Protein AF-A0A7S0LGB2-F1 (afdb_monomer_lite)

pLDDT: mean 88.08, std 11.38, range [47.03, 98.19]

Radius of gyration: 21.97 Å; chains: 1; bounding box: 46×62×62 Å

Foldseek 3Di:
DVVVVVVVVPVVPDPDDDPPDDDDDDDDADDQDADLAAAPVNVVSLLVNLVVVQCVVVVVVVVQVVVCVVVVHDDPDDDDDDQVVLNCCQDPPCLHLVNLLVVQLPDPPGDLVNSLVSNCVSCPPPPQKAFDPPVSPGFIWGQGPVGIHTHDSPCSSVVSNPDDDPVVVVVVVPDPPD

Organism: NCBI:txid221442

InterPro domains:
  IPR001609 Myosin head, motor domain-like [PF00063] (1-177)
  IPR001609 Myosin head, motor domain-like [PR00193] (23-51)
  IPR001609 Myosin head, motor domain-like [PR00193] (76-104)
  IPR001609 Myosin head, motor domain-like [PS51456] (1-178)
  IPR001609 Myosin head, motor domain-like [SM00242] (5-178)
  IPR027417 P-loop containing nucleoside triphosphate hydrolase [SSF52540] (1-177)

Sequence (178 aa):
LISRVNEMMGLHASASSADAKRKIGLLDIFGFEAFTRNSLEQLLINFANEKLQQFFNVYIFRLEEQECRAEGVECPSLAFADNNAVVALIEAKPKGLLSLINEEVLVPNSSDANLLQKMLQAHKGNSGCKAMPRSYGEGFTVAHFAGDVSYDIEGFVDKSRDALPSELSVLMAASSMP

Structure (mmCIF, N/CA/C/O backbone):
data_AF-A0A7S0LGB2-F1
#
_entry.id   AF-A0A7S0LGB2-F1
#
loop_
_atom_site.group_PDB
_atom_site.id
_atom_site.type_symbol
_atom_site.label_atom_id
_atom_site.label_alt_id
_atom_site.label_comp_id
_atom_site.label_asym_id
_atom_site.label_entity_id
_atom_site.label_seq_id
_atom_site.pdbx_PDB_ins_code
_atom_site.Cartn_x
_atom_site.Cartn_y
_atom_site.Cartn_z
_atom_site.occupancy
_atom_site.B_iso_or_equiv
_atom_site.auth_seq_id
_atom_site.auth_comp_id
_atom_site.auth_asym_id
_atom_site.auth_atom_id
_atom_site.pdbx_PDB_model_num
ATOM 1 N N . LEU A 1 1 ? -7.888 16.778 -19.357 1.00 83.50 1 LEU A N 1
ATOM 2 C CA . LEU A 1 1 ? -9.365 16.842 -19.218 1.00 83.50 1 LEU A CA 1
ATOM 3 C C . LEU A 1 1 ? -9.790 17.431 -17.874 1.00 83.50 1 LEU A C 1
ATOM 5 O O . LEU A 1 1 ? -10.475 18.441 -17.888 1.00 83.50 1 LEU A O 1
ATOM 9 N N . ILE A 1 2 ? -9.347 16.864 -16.743 1.00 86.38 2 ILE A N 1
ATOM 10 C CA . ILE A 1 2 ? -9.730 17.336 -15.396 1.00 86.38 2 ILE A CA 1
ATOM 11 C C . ILE A 1 2 ? -9.453 18.836 -15.188 1.00 86.38 2 ILE A C 1
ATOM 13 O O . ILE A 1 2 ? -10.351 19.536 -14.734 1.00 86.38 2 ILE A O 1
ATOM 17 N N . SER A 1 3 ? -8.279 19.370 -15.575 1.00 84.94 3 SER A N 1
ATOM 18 C CA . SER A 1 3 ? -8.027 20.818 -15.401 1.00 84.94 3 SER A CA 1
ATOM 19 C C . SER A 1 3 ? -9.003 21.683 -16.207 1.00 84.94 3 SER A C 1
ATOM 21 O O . SER A 1 3 ? -9.571 22.611 -15.647 1.00 84.94 3 SER A O 1
ATOM 23 N N . ARG A 1 4 ? -9.309 21.314 -17.462 1.00 85.75 4 ARG A N 1
ATOM 24 C CA . ARG A 1 4 ? -10.309 22.021 -18.284 1.00 85.75 4 ARG A CA 1
ATOM 25 C C . ARG A 1 4 ? -11.701 22.008 -17.642 1.00 85.75 4 ARG A C 1
ATOM 27 O O . ARG A 1 4 ? -12.391 23.020 -17.664 1.00 85.75 4 ARG A O 1
ATOM 34 N N . VAL A 1 5 ? -12.110 20.885 -17.045 1.00 87.19 5 VAL A N 1
ATOM 35 C CA . VAL A 1 5 ? -13.381 20.800 -16.301 1.00 87.19 5 VAL A CA 1
ATOM 36 C C . VAL A 1 5 ? -13.347 21.709 -15.066 1.00 87.19 5 VAL A C 1
ATOM 38 O O . VAL A 1 5 ? -14.297 22.451 -14.833 1.00 87.19 5 VAL A O 1
ATOM 41 N N . ASN A 1 6 ? -12.245 21.722 -14.313 1.00 85.62 6 ASN A N 1
ATOM 42 C CA . ASN A 1 6 ? -12.083 22.591 -13.141 1.00 85.62 6 ASN A CA 1
ATOM 43 C C . ASN A 1 6 ? -12.108 24.084 -13.503 1.00 85.62 6 ASN A C 1
ATOM 45 O O . ASN A 1 6 ? -12.704 24.884 -12.778 1.00 85.62 6 ASN A O 1
ATOM 49 N N . GLU A 1 7 ? -11.490 24.451 -14.625 1.00 86.12 7 GLU A N 1
ATOM 50 C CA . GLU A 1 7 ? -11.518 25.802 -15.188 1.00 86.12 7 GLU A CA 1
ATOM 51 C C . GLU A 1 7 ? -12.948 26.202 -15.581 1.00 86.12 7 GLU A C 1
ATOM 53 O O . GLU A 1 7 ? -13.411 27.273 -15.190 1.00 86.12 7 GLU A O 1
ATOM 58 N N . MET A 1 8 ? -13.689 25.318 -16.263 1.00 84.44 8 MET A N 1
ATOM 59 C CA . MET A 1 8 ? -15.095 25.551 -16.625 1.00 84.44 8 MET A CA 1
ATOM 60 C C . MET A 1 8 ? -16.018 25.681 -15.410 1.00 84.44 8 MET A C 1
ATOM 62 O O . MET A 1 8 ? -16.936 26.497 -15.425 1.00 84.44 8 MET A O 1
ATOM 66 N N . MET A 1 9 ? -15.777 24.912 -14.346 1.00 79.25 9 MET A N 1
ATOM 67 C CA . MET A 1 9 ? -16.563 24.991 -13.110 1.00 79.25 9 MET A CA 1
ATOM 68 C C . MET A 1 9 ? -16.273 26.252 -12.279 1.00 79.25 9 MET A C 1
ATOM 70 O O . MET A 1 9 ? -16.907 26.457 -11.246 1.00 79.25 9 MET A O 1
ATOM 74 N N . GLY A 1 10 ? -15.342 27.115 -12.704 1.00 71.25 10 GLY A N 1
ATOM 75 C CA . GLY A 1 10 ? -15.133 28.423 -12.084 1.00 71.25 10 GLY A CA 1
ATOM 76 C C . GLY A 1 10 ? -14.594 28.359 -10.653 1.00 71.25 10 GLY A C 1
ATOM 77 O O . GLY A 1 10 ? -14.757 29.317 -9.900 1.00 71.25 10 GLY A O 1
ATOM 78 N N . LEU A 1 11 ? -13.910 27.271 -10.269 1.00 62.91 11 LEU A N 1
ATOM 79 C CA . LEU A 1 11 ? -13.297 27.109 -8.938 1.00 62.91 11 LEU A CA 1
ATOM 80 C C . LEU A 1 11 ? -12.243 28.193 -8.614 1.00 62.91 11 LEU A C 1
ATOM 82 O O . LEU A 1 11 ? -11.855 28.341 -7.456 1.00 62.91 11 LEU A O 1
ATOM 86 N N . HIS A 1 12 ? -11.829 28.977 -9.616 1.00 55.84 12 HIS A N 1
ATOM 87 C CA . HIS A 1 12 ? -10.927 30.125 -9.493 1.00 55.84 12 HIS A CA 1
ATOM 88 C C . HIS A 1 12 ? -11.624 31.502 -9.469 1.00 55.84 12 HIS A C 1
ATOM 90 O O . HIS A 1 12 ? -10.942 32.516 -9.324 1.00 55.84 12 HIS A O 1
ATOM 96 N N . ALA A 1 13 ? -12.954 31.584 -9.583 1.00 53.97 13 ALA A N 1
ATOM 97 C CA . ALA A 1 13 ? -13.670 32.860 -9.596 1.00 53.97 13 ALA A CA 1
ATOM 98 C C . ALA A 1 13 ? -14.186 33.259 -8.195 1.00 53.97 13 ALA A C 1
ATOM 100 O O . ALA A 1 13 ? -14.919 32.527 -7.530 1.00 53.97 13 ALA A O 1
ATOM 101 N N . SER A 1 14 ? -13.805 34.474 -7.785 1.00 48.69 14 SER A N 1
ATOM 102 C CA . SER A 1 14 ? -14.230 35.238 -6.599 1.00 48.69 14 SER A CA 1
ATOM 103 C C . SER A 1 14 ? -13.780 34.706 -5.226 1.00 48.69 14 SER A C 1
ATOM 105 O O . SER A 1 14 ? -14.585 34.230 -4.423 1.00 48.69 14 SER A O 1
ATOM 107 N N . ALA A 1 15 ? -12.492 34.881 -4.917 1.00 49.66 15 ALA A N 1
ATOM 108 C CA . ALA A 1 15 ? -12.048 35.157 -3.552 1.00 49.66 15 ALA A CA 1
ATOM 109 C C . ALA A 1 15 ? -12.174 36.669 -3.299 1.00 49.66 15 ALA A C 1
ATOM 111 O O . ALA A 1 15 ? -11.203 37.418 -3.339 1.00 49.66 15 ALA A O 1
ATOM 112 N N . SER A 1 16 ? -13.403 37.130 -3.091 1.00 51.84 16 SER A N 1
ATOM 113 C CA . SER A 1 16 ? -13.661 38.431 -2.488 1.00 51.84 16 SER A CA 1
ATOM 114 C C . SER A 1 16 ? -14.799 38.270 -1.493 1.00 51.84 16 SER A C 1
ATOM 116 O O . SER A 1 16 ? -15.894 37.877 -1.888 1.00 51.84 16 SER A O 1
ATOM 118 N N . SER A 1 17 ? -14.509 38.649 -0.249 1.00 47.03 17 SER A N 1
ATOM 119 C CA . SER A 1 17 ? -15.356 38.647 0.949 1.00 47.03 17 SER A CA 1
ATOM 120 C C . SER A 1 17 ? -15.177 37.451 1.893 1.00 47.03 17 SER A C 1
ATOM 122 O O . SER A 1 17 ? -14.901 36.320 1.498 1.00 47.03 17 SER A O 1
ATOM 124 N N . ALA A 1 18 ? -15.260 37.782 3.180 1.00 51.56 18 ALA A N 1
ATOM 125 C CA . ALA A 1 18 ? -14.955 36.994 4.366 1.00 51.56 18 ALA A CA 1
ATOM 126 C C . ALA A 1 18 ? -15.970 35.869 4.648 1.00 51.56 18 ALA A C 1
ATOM 128 O O . ALA A 1 18 ? -16.384 35.670 5.786 1.00 51.56 18 ALA A O 1
ATOM 129 N N . ASP A 1 19 ? -16.366 35.138 3.611 1.00 51.09 19 ASP A N 1
ATOM 130 C CA . ASP A 1 19 ? -17.303 34.028 3.684 1.00 51.09 19 ASP A CA 1
ATOM 131 C C . ASP A 1 19 ? -16.558 32.771 3.225 1.00 51.09 19 ASP A C 1
ATOM 133 O O . ASP A 1 19 ? -16.449 32.466 2.034 1.00 51.09 19 ASP A O 1
ATOM 137 N N . ALA A 1 20 ? -15.924 32.079 4.175 1.00 59.31 20 ALA A N 1
ATOM 138 C CA . ALA A 1 20 ? -15.299 30.787 3.929 1.00 59.31 20 ALA A CA 1
ATOM 139 C C . ALA A 1 20 ? -16.403 29.807 3.501 1.00 59.31 20 ALA A C 1
ATOM 141 O O . ALA A 1 20 ? -17.061 29.187 4.335 1.00 59.31 20 ALA A O 1
ATOM 142 N N . LYS A 1 21 ? -16.652 29.738 2.186 1.00 66.12 21 LYS A N 1
ATOM 143 C CA . LYS A 1 21 ? -17.739 28.969 1.577 1.00 66.12 21 LYS A CA 1
ATOM 144 C C . LYS A 1 21 ? -17.717 27.552 2.136 1.00 66.12 21 LYS A C 1
ATOM 146 O O . LYS A 1 21 ? -16.750 26.817 1.932 1.00 66.12 21 LYS A O 1
ATOM 151 N N . ARG A 1 22 ? -18.791 27.182 2.835 1.00 80.25 22 ARG A N 1
ATOM 152 C CA . ARG A 1 22 ? -19.069 25.796 3.220 1.00 80.25 22 ARG A CA 1
ATOM 153 C C . ARG A 1 22 ? -19.006 24.946 1.949 1.00 80.25 22 ARG A C 1
ATOM 155 O O . ARG A 1 22 ? -19.622 25.301 0.945 1.00 80.25 22 ARG A O 1
ATOM 162 N N . LYS A 1 23 ? -18.231 23.863 1.975 1.00 82.50 23 LYS A N 1
ATOM 163 C CA . LYS A 1 23 ? -18.075 22.934 0.849 1.00 82.50 23 LYS A CA 1
ATOM 164 C C . LYS A 1 23 ? -18.646 21.581 1.236 1.00 82.50 23 LYS A C 1
ATOM 166 O O . LYS A 1 23 ? -18.483 21.151 2.374 1.00 82.50 23 LYS A O 1
ATOM 171 N N . ILE A 1 24 ? -19.274 20.920 0.272 1.00 86.25 24 ILE A N 1
ATOM 172 C CA . ILE A 1 24 ? -19.673 19.518 0.375 1.00 86.25 24 ILE A CA 1
ATOM 173 C C . ILE A 1 24 ? -18.674 18.728 -0.464 1.00 86.25 24 ILE A C 1
ATOM 175 O O . ILE A 1 24 ? -18.514 19.001 -1.654 1.00 86.25 24 ILE A O 1
ATOM 179 N N . GLY A 1 25 ? -17.959 17.809 0.178 1.00 88.56 25 GLY A N 1
ATOM 180 C CA . GLY A 1 25 ? -17.066 16.874 -0.495 1.00 88.56 25 GLY A CA 1
ATOM 181 C C . GLY A 1 25 ? -17.806 15.580 -0.802 1.00 88.56 25 GLY A C 1
ATOM 182 O O . GLY A 1 25 ? -18.508 15.059 0.060 1.00 88.56 25 GLY A O 1
ATOM 183 N N . LEU A 1 26 ? -17.633 15.070 -2.017 1.00 92.12 26 LEU A N 1
ATOM 184 C CA . LEU A 1 26 ? -18.038 13.723 -2.398 1.00 92.12 26 LEU A CA 1
ATOM 185 C C . LEU A 1 26 ? -16.767 12.943 -2.721 1.00 92.12 26 LEU A C 1
ATOM 187 O O . LEU A 1 26 ? -15.895 13.455 -3.425 1.00 92.12 26 LEU A O 1
ATOM 191 N N . LEU A 1 27 ? -16.659 11.735 -2.178 1.00 92.06 27 LEU A N 1
ATOM 192 C CA . LEU A 1 27 ? -15.544 10.830 -2.414 1.00 92.06 27 LEU A CA 1
ATOM 193 C C . LEU A 1 27 ? -16.094 9.574 -3.085 1.00 92.06 27 LEU A C 1
ATOM 195 O O . LEU A 1 27 ? -16.899 8.867 -2.486 1.00 92.06 27 LEU A O 1
ATOM 199 N N . ASP A 1 28 ? -15.659 9.333 -4.316 1.00 94.69 28 ASP A N 1
ATOM 200 C CA . ASP A 1 28 ? -15.942 8.121 -5.081 1.00 94.69 28 ASP A CA 1
ATOM 201 C C . ASP A 1 28 ? -14.603 7.437 -5.369 1.00 94.69 28 ASP A C 1
ATOM 203 O O . ASP A 1 28 ? -13.750 7.993 -6.067 1.00 94.69 28 ASP A O 1
ATOM 207 N N . ILE A 1 29 ? -14.372 6.293 -4.729 1.00 93.56 29 ILE A N 1
ATOM 208 C CA . ILE A 1 29 ? -13.133 5.517 -4.830 1.00 93.56 29 ILE A CA 1
ATOM 209 C C . ILE A 1 29 ? -13.467 4.039 -5.005 1.00 93.56 29 ILE A C 1
ATOM 211 O O . ILE A 1 29 ? -14.551 3.587 -4.635 1.00 93.56 29 ILE A O 1
ATOM 215 N N . PHE A 1 30 ? -12.506 3.270 -5.514 1.00 92.81 30 PHE A N 1
ATOM 216 C CA . PHE A 1 30 ? -12.615 1.816 -5.552 1.00 92.81 30 PHE A CA 1
ATOM 217 C C . PHE A 1 30 ? -12.764 1.237 -4.140 1.00 92.81 30 PHE A C 1
ATOM 219 O O . PHE A 1 30 ? -12.050 1.636 -3.215 1.00 92.81 30 PHE A O 1
ATOM 226 N N . GLY A 1 31 ? -13.678 0.277 -3.994 1.00 92.50 31 GLY A N 1
ATOM 227 C CA . GLY A 1 31 ? -13.796 -0.525 -2.779 1.00 92.50 31 GLY A CA 1
ATOM 228 C C . GLY A 1 31 ? -12.639 -1.513 -2.625 1.00 92.50 31 GLY A C 1
ATOM 229 O O . GLY A 1 31 ? -11.762 -1.605 -3.479 1.00 92.50 31 GLY A O 1
ATOM 230 N N . PHE A 1 32 ? -12.650 -2.260 -1.523 1.00 94.56 32 PHE A N 1
ATOM 231 C CA . PHE A 1 32 ? -11.659 -3.300 -1.252 1.00 94.56 32 PHE A CA 1
ATOM 232 C C . PHE A 1 32 ? -11.686 -4.404 -2.328 1.00 94.56 32 PHE A C 1
ATOM 234 O O . PHE A 1 32 ? -12.757 -4.916 -2.663 1.00 94.56 32 PHE A O 1
ATOM 241 N N . GLU A 1 33 ? -10.518 -4.795 -2.843 1.00 96.12 33 GLU A N 1
ATOM 242 C CA . GLU A 1 33 ? -10.362 -5.775 -3.925 1.00 96.12 33 GLU A CA 1
ATOM 243 C C . GLU A 1 33 ? -9.604 -7.026 -3.457 1.00 96.12 33 GLU A C 1
ATOM 245 O O . GLU A 1 33 ? -8.535 -6.947 -2.852 1.00 96.12 33 GLU A O 1
ATOM 250 N N . ALA A 1 34 ? -10.143 -8.204 -3.777 1.00 95.88 34 ALA A N 1
ATOM 251 C CA . ALA A 1 34 ? -9.499 -9.492 -3.525 1.00 95.88 34 ALA A CA 1
ATOM 252 C C . ALA A 1 34 ? -9.813 -10.468 -4.668 1.00 95.88 34 ALA A C 1
ATOM 254 O O . ALA A 1 34 ? -10.828 -11.166 -4.667 1.00 95.88 34 ALA A O 1
ATOM 255 N N . PHE A 1 35 ? -8.939 -10.498 -5.670 1.00 94.88 35 PHE A N 1
ATOM 256 C CA . PHE A 1 35 ? -9.037 -11.378 -6.832 1.00 94.88 35 PHE A CA 1
ATOM 257 C C . PHE A 1 35 ? -8.198 -12.647 -6.664 1.00 94.88 35 PHE A C 1
ATOM 259 O O . PHE A 1 35 ? -7.420 -12.792 -5.721 1.00 94.88 35 PHE A O 1
ATOM 266 N N . THR A 1 36 ? -8.312 -13.561 -7.633 1.00 92.56 36 THR A N 1
ATOM 267 C CA . THR A 1 36 ? -7.461 -14.761 -7.721 1.00 92.56 36 THR A CA 1
ATOM 268 C C . THR A 1 36 ? -5.976 -14.413 -7.843 1.00 92.56 36 THR A C 1
ATOM 270 O O . THR A 1 36 ? -5.135 -15.154 -7.344 1.00 92.56 36 THR A O 1
ATOM 273 N N . ARG A 1 37 ? -5.655 -13.290 -8.495 1.00 93.44 37 ARG A N 1
ATOM 274 C CA . ARG A 1 37 ? -4.297 -12.767 -8.649 1.00 93.44 37 ARG A CA 1
ATOM 275 C C . ARG A 1 37 ? -4.327 -11.259 -8.413 1.00 93.44 37 ARG A C 1
ATOM 277 O O . ARG A 1 37 ? -4.955 -10.545 -9.188 1.00 93.44 37 ARG A O 1
ATOM 284 N N . ASN A 1 38 ? -3.676 -10.798 -7.348 1.00 96.81 38 ASN A N 1
ATOM 285 C CA . ASN A 1 38 ? -3.605 -9.383 -6.974 1.00 96.81 38 ASN A CA 1
ATOM 286 C C . ASN A 1 38 ? -2.184 -8.878 -7.208 1.00 96.81 38 ASN A C 1
ATOM 288 O O . ASN A 1 38 ? -1.236 -9.571 -6.845 1.00 96.81 38 ASN A O 1
ATOM 292 N N . SER A 1 39 ? -2.029 -7.692 -7.792 1.00 96.94 39 SER A N 1
ATOM 293 C CA . SER A 1 39 ? -0.714 -7.088 -8.039 1.00 96.94 39 SER A CA 1
ATOM 294 C C . SER A 1 39 ? -0.567 -5.760 -7.281 1.00 96.94 39 SER A C 1
ATOM 296 O O . SER A 1 39 ? -1.307 -5.493 -6.329 1.00 96.94 39 SER A O 1
ATOM 298 N N . LEU A 1 40 ? 0.409 -4.935 -7.666 1.00 97.12 40 LEU A N 1
ATOM 299 C CA . LEU A 1 40 ? 0.711 -3.652 -7.030 1.00 97.12 40 LEU A CA 1
ATOM 300 C C . LEU A 1 40 ? -0.509 -2.723 -7.007 1.00 97.12 40 LEU A C 1
ATOM 302 O O . LEU A 1 40 ? -0.749 -2.043 -6.015 1.00 97.12 40 LEU A O 1
ATOM 306 N N . GLU A 1 41 ? -1.305 -2.717 -8.072 1.00 96.50 41 GLU A N 1
ATOM 307 C CA . GLU A 1 41 ? -2.499 -1.886 -8.198 1.00 96.50 41 GLU A CA 1
ATOM 308 C C . GLU A 1 41 ? -3.515 -2.214 -7.098 1.00 96.50 41 GLU A C 1
ATOM 310 O O . GLU A 1 41 ? -3.971 -1.311 -6.396 1.00 96.50 41 GLU A O 1
ATOM 315 N N . GLN A 1 42 ? -3.793 -3.503 -6.874 1.00 98.19 42 GLN A N 1
ATOM 316 C CA . GLN A 1 42 ? -4.664 -3.953 -5.784 1.00 98.19 42 GLN A CA 1
ATOM 317 C C . GLN A 1 42 ? -4.085 -3.596 -4.415 1.00 98.19 42 GLN A C 1
ATOM 319 O O . GLN A 1 42 ? -4.834 -3.188 -3.532 1.00 98.19 42 GLN A O 1
ATOM 324 N N . LEU A 1 43 ? -2.763 -3.701 -4.221 1.00 98.12 43 LEU A N 1
ATOM 325 C CA . LEU A 1 43 ? -2.133 -3.297 -2.959 1.00 98.12 43 LEU A CA 1
ATOM 326 C C . LEU A 1 43 ? -2.382 -1.809 -2.672 1.00 98.12 43 LEU A C 1
ATOM 328 O O . LEU A 1 43 ? -2.700 -1.450 -1.540 1.00 98.12 43 LEU A O 1
ATOM 332 N N . LEU A 1 44 ? -2.268 -0.948 -3.686 1.00 97.81 44 LEU A N 1
ATOM 333 C CA . LEU A 1 44 ? -2.501 0.492 -3.555 1.00 97.81 44 LEU A CA 1
ATOM 334 C C . LEU A 1 44 ? -3.985 0.824 -3.333 1.00 97.81 44 LEU A C 1
ATOM 336 O O . LEU A 1 44 ? -4.296 1.672 -2.495 1.00 97.81 44 LEU A O 1
ATOM 340 N N . ILE A 1 45 ? -4.898 0.134 -4.023 1.00 98.00 45 ILE A N 1
ATOM 341 C CA . ILE A 1 45 ? -6.350 0.267 -3.819 1.00 98.00 45 ILE A CA 1
ATOM 342 C C . ILE A 1 45 ? -6.729 -0.150 -2.394 1.00 98.00 45 ILE A C 1
ATOM 344 O O . ILE A 1 45 ? -7.407 0.593 -1.678 1.00 98.00 45 ILE A O 1
ATOM 348 N N . ASN A 1 46 ? -6.248 -1.305 -1.938 1.00 98.12 46 ASN A N 1
ATOM 349 C CA . ASN A 1 46 ? -6.527 -1.803 -0.595 1.00 98.12 46 ASN A CA 1
ATOM 350 C C . ASN A 1 46 ? -5.880 -0.924 0.473 1.00 98.12 46 ASN A C 1
ATOM 352 O O . ASN A 1 46 ? -6.503 -0.660 1.496 1.00 98.12 46 ASN A O 1
ATOM 356 N N . PHE A 1 47 ? -4.686 -0.381 0.227 1.00 98.06 47 PHE A N 1
ATOM 357 C CA . PHE A 1 47 ? -4.076 0.605 1.116 1.00 98.06 47 PHE A CA 1
ATOM 358 C C . PHE A 1 47 ? -4.919 1.883 1.240 1.00 98.06 47 PHE A C 1
ATOM 360 O O . PHE A 1 47 ? -5.115 2.377 2.349 1.00 98.06 47 PHE A O 1
ATOM 367 N N . ALA A 1 48 ? -5.475 2.401 0.141 1.00 97.31 48 ALA A N 1
ATOM 368 C CA . ALA A 1 48 ? -6.391 3.541 0.202 1.00 97.31 48 ALA A CA 1
ATOM 369 C C . ALA A 1 48 ? -7.638 3.224 1.050 1.00 97.31 48 ALA A C 1
ATOM 371 O O . ALA A 1 48 ? -8.044 4.046 1.876 1.00 97.31 48 ALA A O 1
ATOM 372 N N . ASN A 1 49 ? -8.190 2.014 0.914 1.00 96.88 49 ASN A N 1
ATOM 373 C CA . ASN A 1 49 ? -9.298 1.538 1.743 1.00 96.88 49 ASN A CA 1
ATOM 374 C C . ASN A 1 49 ? -8.903 1.403 3.225 1.00 96.88 49 ASN A C 1
ATOM 376 O O . ASN A 1 49 ? -9.667 1.819 4.091 1.00 96.88 49 ASN A O 1
ATOM 380 N N . GLU A 1 50 ? -7.698 0.922 3.540 1.00 96.50 50 GLU A N 1
ATOM 381 C CA . GLU A 1 50 ? -7.173 0.891 4.914 1.00 96.50 50 GLU A CA 1
ATOM 382 C C . GLU A 1 50 ? -7.062 2.297 5.520 1.00 96.50 50 GLU A C 1
ATOM 384 O O . GLU A 1 50 ? -7.447 2.519 6.670 1.00 96.50 50 GLU A O 1
ATOM 389 N N . LYS A 1 51 ? -6.583 3.285 4.752 1.00 95.44 51 LYS A N 1
ATOM 390 C CA . LYS A 1 51 ? -6.529 4.685 5.208 1.00 95.44 51 LYS A CA 1
ATOM 391 C C . LYS A 1 51 ? -7.925 5.261 5.429 1.00 95.44 51 LYS A C 1
ATOM 393 O O . LYS A 1 51 ? -8.126 5.984 6.406 1.00 95.44 51 LYS A O 1
ATOM 398 N N . LEU A 1 52 ? -8.887 4.927 4.568 1.00 93.88 52 LEU A N 1
ATOM 399 C CA . LEU A 1 52 ? -10.278 5.340 4.743 1.00 93.88 52 LEU A CA 1
ATOM 400 C C . LEU A 1 52 ? -10.900 4.692 5.988 1.00 93.88 52 LEU A C 1
ATOM 402 O O . LEU A 1 52 ? -11.544 5.388 6.770 1.00 93.88 52 LEU A O 1
ATOM 406 N N . GLN A 1 53 ? -10.646 3.404 6.222 1.00 93.00 53 GLN A N 1
ATOM 407 C CA . GLN A 1 53 ? -11.099 2.698 7.419 1.00 93.00 53 GLN A CA 1
ATOM 408 C C . GLN A 1 53 ? -10.461 3.276 8.691 1.00 93.00 53 GLN A C 1
ATOM 410 O O . GLN A 1 53 ? -11.159 3.505 9.677 1.00 93.00 53 GLN A O 1
ATOM 415 N N . GLN A 1 54 ? -9.161 3.590 8.662 1.00 92.69 54 GLN A N 1
ATOM 416 C CA . GLN A 1 54 ? -8.458 4.243 9.772 1.00 92.69 54 GLN A CA 1
ATOM 417 C C . GLN A 1 54 ? -9.080 5.610 10.084 1.00 92.69 54 GLN A C 1
ATOM 419 O O . GLN A 1 54 ? -9.311 5.944 11.248 1.00 92.69 54 GLN A O 1
ATOM 424 N N . PHE A 1 55 ? -9.375 6.397 9.045 1.00 90.38 55 PHE A N 1
ATOM 425 C CA . PHE A 1 55 ? -10.056 7.679 9.188 1.00 90.38 55 PHE A CA 1
ATOM 426 C C . PHE A 1 55 ? -11.457 7.511 9.780 1.00 90.38 55 PHE A C 1
ATOM 428 O O . PHE A 1 55 ? -11.793 8.228 10.720 1.00 90.38 55 PHE A O 1
ATOM 435 N N . PHE A 1 56 ? -12.249 6.561 9.274 1.00 88.62 56 PHE A N 1
ATOM 436 C CA . PHE A 1 56 ? -13.598 6.289 9.768 1.00 88.62 56 PHE A CA 1
ATOM 437 C C . PHE A 1 56 ? -13.581 5.901 11.243 1.00 88.62 56 PHE A C 1
ATOM 439 O O . PHE A 1 56 ? -14.309 6.505 12.026 1.00 88.62 56 PHE A O 1
ATOM 446 N N . ASN A 1 57 ? -12.693 4.976 11.626 1.00 85.50 57 ASN A N 1
ATOM 447 C CA . ASN A 1 57 ? -12.494 4.580 13.013 1.00 85.50 57 ASN A CA 1
ATOM 448 C C . ASN A 1 57 ? -12.257 5.836 13.869 1.00 85.50 57 ASN A C 1
ATOM 450 O O . ASN A 1 57 ? -13.096 6.191 14.687 1.00 85.50 57 ASN A O 1
ATOM 454 N N . VAL A 1 58 ? -11.188 6.599 13.619 1.00 83.44 58 VAL A N 1
ATOM 455 C CA . VAL A 1 58 ? -10.857 7.791 14.426 1.00 83.44 58 VAL A CA 1
ATOM 456 C C . VAL A 1 58 ? -11.975 8.840 14.438 1.00 83.44 58 VAL A C 1
ATOM 458 O O . VAL A 1 58 ? -12.219 9.469 15.470 1.00 83.44 58 VAL A O 1
ATOM 461 N N . TYR A 1 59 ? -12.627 9.072 13.300 1.00 85.50 59 TYR A N 1
ATOM 462 C CA . TYR A 1 59 ? -13.648 10.103 13.164 1.00 85.50 59 TYR A CA 1
ATOM 463 C C . TYR A 1 59 ? -14.915 9.766 13.950 1.00 85.50 59 TYR A C 1
ATOM 465 O O . TYR A 1 59 ? -15.397 10.620 14.694 1.00 85.50 59 TYR A O 1
ATOM 473 N N . ILE A 1 60 ? -15.406 8.528 13.844 1.00 82.25 60 ILE A N 1
ATOM 474 C CA . ILE A 1 60 ? -16.567 8.071 14.612 1.00 82.25 60 ILE A CA 1
ATOM 475 C C . ILE A 1 60 ? -16.278 8.137 16.112 1.00 82.25 60 ILE A C 1
ATOM 477 O O . ILE A 1 60 ? -17.093 8.706 16.831 1.00 82.25 60 ILE A O 1
ATOM 481 N N . PHE A 1 61 ? -15.095 7.712 16.584 1.00 78.94 61 PHE A N 1
ATOM 482 C CA . PHE A 1 61 ? -14.756 7.843 18.014 1.00 78.94 61 PHE A CA 1
ATOM 483 C C . PHE A 1 61 ? -14.799 9.281 18.502 1.00 78.94 61 PHE A C 1
ATOM 485 O O . PHE A 1 61 ? -15.327 9.553 19.576 1.00 78.94 61 PHE A O 1
ATOM 492 N N . ARG A 1 62 ? -14.263 10.217 17.713 1.00 80.56 62 ARG A N 1
ATOM 493 C CA . ARG A 1 62 ? -14.297 11.636 18.081 1.00 80.56 62 ARG A CA 1
ATOM 494 C C . ARG A 1 62 ? -15.714 12.188 18.125 1.00 80.56 62 ARG A C 1
ATOM 496 O O . ARG A 1 62 ? -15.986 13.010 18.993 1.00 80.56 62 ARG A O 1
ATOM 503 N N . LEU A 1 63 ? -16.574 11.793 17.188 1.00 82.81 63 LEU A N 1
ATOM 504 C CA . LEU A 1 63 ? -17.972 12.221 17.179 1.00 82.81 63 LEU A CA 1
ATOM 505 C C . LEU A 1 63 ? -18.722 11.664 18.387 1.00 82.81 63 LEU A C 1
ATOM 507 O O . LEU A 1 63 ? -19.372 12.419 19.099 1.00 82.81 63 LEU A O 1
ATOM 511 N N . GLU A 1 64 ? -18.577 10.372 18.659 1.00 80.88 64 GLU A N 1
ATOM 512 C CA . GLU A 1 64 ? -19.276 9.710 19.758 1.00 80.88 64 GLU A CA 1
ATOM 513 C C . GLU A 1 64 ? -18.835 10.268 21.119 1.00 80.88 64 GLU A C 1
ATOM 515 O O . GLU A 1 64 ? -19.669 10.586 21.963 1.00 80.88 64 GLU A O 1
ATOM 520 N N . GLU A 1 65 ? -17.536 10.529 21.303 1.00 81.38 65 GLU A N 1
ATOM 521 C CA . GLU A 1 65 ? -17.023 11.193 22.507 1.00 81.38 65 GLU A CA 1
ATOM 522 C C . GLU A 1 65 ? -17.582 12.620 22.674 1.00 81.38 65 GLU A C 1
ATOM 524 O O . GLU A 1 65 ? -17.860 13.054 23.796 1.00 81.38 65 GLU A O 1
ATOM 529 N N . GLN A 1 66 ? -17.745 13.365 21.575 1.00 85.25 66 GLN A N 1
ATOM 530 C CA . GLN A 1 66 ? -18.312 14.717 21.602 1.00 85.25 66 GLN A CA 1
ATOM 531 C C . GLN A 1 66 ? -19.791 14.710 21.992 1.00 85.25 66 GLN A C 1
ATOM 533 O O . GLN A 1 66 ? -20.174 15.507 22.848 1.00 85.25 66 GLN A O 1
ATOM 538 N N . GLU A 1 67 ? -20.588 13.803 21.428 1.00 85.62 67 GLU A N 1
ATOM 539 C CA . GLU A 1 67 ? -22.013 13.665 21.750 1.00 85.62 67 GLU A CA 1
ATOM 540 C C . GLU A 1 67 ? -22.213 13.195 23.197 1.00 85.62 67 GLU A C 1
ATOM 542 O O . GLU A 1 67 ? -22.925 13.844 23.961 1.00 85.62 67 GLU A O 1
ATOM 547 N N . CYS A 1 68 ? -21.482 12.163 23.636 1.00 85.38 68 CYS A N 1
ATOM 548 C CA . CYS A 1 68 ? -21.512 11.695 25.026 1.00 85.38 68 CYS A CA 1
ATOM 549 C C . CYS A 1 68 ? -21.183 12.829 26.019 1.00 85.38 68 CYS A C 1
ATOM 551 O O . CYS A 1 68 ? -21.854 12.998 27.041 1.00 85.38 68 CYS A O 1
ATOM 553 N N . ARG A 1 69 ? -20.180 13.663 25.705 1.00 85.62 69 ARG A N 1
ATOM 554 C CA . ARG A 1 69 ? -19.818 14.836 26.517 1.00 85.62 69 ARG A CA 1
ATOM 555 C C . ARG A 1 69 ? -20.898 15.918 26.501 1.00 85.62 69 ARG A C 1
ATOM 557 O O . ARG A 1 69 ? -21.102 16.561 27.528 1.00 85.62 69 ARG A O 1
ATOM 564 N N . ALA A 1 70 ? -21.550 16.143 25.363 1.00 89.56 70 ALA A N 1
ATOM 565 C CA . ALA A 1 70 ? -22.631 17.116 25.235 1.00 89.56 70 ALA A CA 1
ATOM 566 C C . ALA A 1 70 ? -23.872 16.699 26.040 1.00 89.56 70 ALA A C 1
ATOM 568 O O . ALA A 1 70 ? -24.515 17.549 26.655 1.00 89.56 70 ALA A O 1
ATOM 569 N N . GLU A 1 71 ? -24.167 15.401 26.088 1.00 90.19 71 GLU A N 1
ATOM 570 C CA . GLU A 1 71 ? -25.301 14.839 26.829 1.00 90.19 71 GLU A CA 1
ATOM 571 C C . GLU A 1 71 ? -24.992 14.559 28.311 1.00 90.19 71 GLU A C 1
ATOM 573 O O . GLU A 1 71 ? -25.905 14.318 29.101 1.00 90.19 71 GLU A O 1
ATOM 578 N N . GLY A 1 72 ? -23.721 14.632 28.721 1.00 87.25 72 GLY A N 1
ATOM 579 C CA . GLY A 1 72 ? -23.299 14.396 30.104 1.00 87.25 72 GLY A CA 1
ATOM 580 C C . GLY A 1 72 ? -23.399 12.929 30.533 1.00 87.25 72 GLY A C 1
ATOM 581 O O . GLY A 1 72 ? -23.568 12.650 31.721 1.00 87.25 72 GLY A O 1
ATOM 582 N N . VAL A 1 73 ? -23.311 12.001 29.578 1.00 88.12 73 VAL A N 1
ATOM 583 C CA . VAL A 1 73 ? -23.425 10.553 29.796 1.00 88.12 73 VAL A CA 1
ATOM 584 C C . VAL A 1 73 ? -22.071 9.858 29.650 1.00 88.12 73 VAL A C 1
ATOM 586 O O . VAL A 1 73 ? -21.185 10.318 28.927 1.00 88.12 73 VAL A O 1
ATOM 589 N N . GLU A 1 74 ? -21.893 8.732 30.344 1.00 79.38 74 GLU A N 1
ATOM 590 C CA . GLU A 1 74 ? -20.713 7.888 30.148 1.00 79.38 74 GLU A CA 1
ATOM 591 C C . GLU A 1 74 ? -20.788 7.180 28.794 1.00 79.38 74 GLU A C 1
ATOM 593 O O . GLU A 1 74 ? -21.721 6.426 28.516 1.00 79.38 74 GLU A O 1
ATOM 598 N N . CYS A 1 75 ? -19.773 7.407 27.963 1.00 72.75 75 CYS A N 1
ATOM 599 C CA . CYS A 1 75 ? -19.626 6.711 26.694 1.00 72.75 75 CYS A CA 1
ATOM 600 C C . CYS A 1 75 ? -19.066 5.303 26.947 1.00 72.75 75 CYS A C 1
ATOM 602 O O . CYS A 1 75 ? -17.970 5.184 27.511 1.00 72.75 75 CYS A O 1
ATOM 604 N N . PRO A 1 76 ? -19.754 4.224 26.540 1.00 69.06 76 PRO A N 1
ATOM 605 C CA . PRO A 1 76 ? -19.171 2.895 26.605 1.00 69.06 76 PRO A CA 1
ATOM 606 C C . PRO A 1 76 ? -17.946 2.823 25.684 1.00 69.06 76 PRO A C 1
ATOM 608 O O . PRO A 1 76 ? -17.974 3.300 24.552 1.00 69.06 76 PRO A O 1
ATOM 611 N N . SER A 1 77 ? -16.861 2.206 26.162 1.00 65.19 77 SER A N 1
ATOM 612 C CA . SER A 1 77 ? -15.694 1.915 25.325 1.00 65.19 77 SER A CA 1
ATOM 613 C C . SER A 1 77 ? -16.105 0.927 24.235 1.00 65.19 77 SER A C 1
ATOM 615 O O . SER A 1 77 ? -16.253 -0.271 24.491 1.00 65.19 77 SER A O 1
ATOM 617 N N . LEU A 1 78 ? -16.349 1.429 23.027 1.00 64.38 78 LEU A N 1
ATOM 618 C CA . LEU A 1 78 ? -16.622 0.579 21.881 1.00 64.38 78 LEU A CA 1
ATOM 619 C C . LEU A 1 78 ? -15.309 -0.116 21.496 1.00 64.38 78 LEU A C 1
ATOM 621 O O . LEU A 1 78 ? -14.325 0.537 21.158 1.00 64.38 78 LEU A O 1
ATOM 625 N N . ALA A 1 79 ? -15.273 -1.445 21.563 1.00 64.56 79 ALA A N 1
ATOM 626 C CA . ALA A 1 79 ? -14.139 -2.223 21.081 1.00 64.56 79 ALA A CA 1
ATOM 627 C C . ALA A 1 79 ? -14.288 -2.424 19.567 1.00 64.56 79 ALA A C 1
ATOM 629 O O . ALA A 1 79 ? -15.078 -3.251 19.117 1.00 64.56 79 ALA A O 1
ATOM 630 N N . PHE A 1 80 ? -13.548 -1.654 18.778 1.00 69.81 80 PHE A N 1
ATOM 631 C CA . PHE A 1 80 ? -13.480 -1.795 17.325 1.00 69.81 80 PHE A CA 1
ATOM 632 C C . PHE A 1 80 ? -12.157 -2.436 16.912 1.00 69.81 80 PHE A C 1
ATOM 634 O O . PHE A 1 80 ? -11.159 -2.379 17.633 1.00 69.81 80 PHE A O 1
ATOM 641 N N . ALA A 1 81 ? -12.155 -3.050 15.731 1.00 73.56 81 ALA A N 1
ATOM 642 C CA . ALA A 1 81 ? -10.946 -3.594 15.138 1.00 73.56 81 ALA A CA 1
ATOM 643 C C . ALA A 1 81 ? -10.039 -2.444 14.674 1.00 73.56 81 ALA A C 1
ATOM 645 O O . ALA A 1 81 ? -10.322 -1.765 13.684 1.00 73.56 81 ALA A O 1
ATOM 646 N N . ASP A 1 82 ? -8.957 -2.217 15.416 1.00 83.75 82 ASP A N 1
ATOM 647 C CA . ASP A 1 82 ? -7.910 -1.282 15.026 1.00 83.75 82 ASP A CA 1
ATOM 648 C C . ASP A 1 82 ? -7.129 -1.829 13.819 1.00 83.75 82 ASP A C 1
ATOM 650 O O . ASP A 1 82 ? -6.632 -2.957 13.842 1.00 83.75 82 ASP A O 1
ATOM 654 N N . ASN A 1 83 ? -6.993 -1.014 12.774 1.00 93.56 83 ASN A N 1
ATOM 655 C CA . ASN A 1 83 ? -6.215 -1.325 11.579 1.00 93.56 83 ASN A CA 1
ATOM 656 C C . ASN A 1 83 ? -4.878 -0.554 11.509 1.00 93.56 83 ASN A C 1
ATOM 658 O O . ASN A 1 83 ? -4.157 -0.644 10.515 1.00 93.56 83 ASN A O 1
ATOM 662 N N . ASN A 1 84 ? -4.478 0.153 12.572 1.00 93.25 84 ASN A N 1
ATOM 663 C CA . ASN A 1 84 ? -3.200 0.870 12.646 1.00 93.25 84 ASN A CA 1
ATOM 664 C C . ASN A 1 84 ? -1.998 -0.029 12.332 1.00 93.25 84 ASN A C 1
ATOM 666 O O . ASN A 1 84 ? -1.043 0.419 11.701 1.00 93.25 84 ASN A O 1
ATOM 670 N N . ALA A 1 85 ? -2.038 -1.297 12.753 1.00 94.44 85 ALA A N 1
ATOM 671 C CA . ALA A 1 85 ? -0.948 -2.238 12.522 1.00 94.44 85 ALA A CA 1
ATOM 672 C C . ALA A 1 85 ? -0.734 -2.541 11.028 1.00 94.44 85 ALA A C 1
ATOM 674 O O . ALA A 1 85 ? 0.411 -2.544 10.572 1.00 94.44 85 ALA A O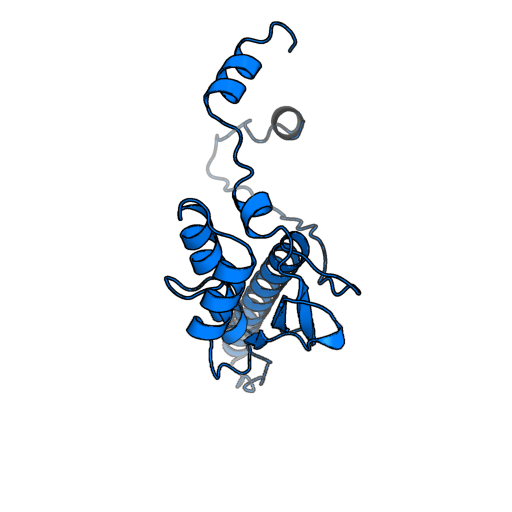 1
ATOM 675 N N . VAL A 1 86 ? -1.809 -2.757 10.259 1.00 96.62 86 VAL A N 1
ATOM 676 C CA . VAL A 1 86 ? -1.716 -3.010 8.810 1.00 96.62 86 VAL A CA 1
ATOM 677 C C . VAL A 1 86 ? -1.402 -1.728 8.038 1.00 96.62 86 VAL A C 1
ATOM 679 O O . VAL A 1 86 ? -0.577 -1.746 7.128 1.00 96.62 86 VAL A O 1
ATOM 682 N N . VAL A 1 87 ? -1.946 -0.583 8.461 1.00 97.06 87 VAL A N 1
ATOM 683 C CA . VAL A 1 87 ? -1.573 0.720 7.892 1.00 97.06 87 VAL A CA 1
ATOM 684 C C . VAL A 1 87 ? -0.075 0.978 8.076 1.00 97.06 87 VAL A C 1
ATOM 686 O O . VAL A 1 87 ? 0.622 1.281 7.108 1.00 97.06 87 VAL A O 1
ATOM 689 N N . ALA A 1 88 ? 0.452 0.784 9.289 1.00 96.44 88 ALA A N 1
ATOM 690 C CA . ALA A 1 88 ? 1.873 0.948 9.579 1.00 96.44 88 ALA A CA 1
ATOM 691 C C . ALA A 1 88 ? 2.742 -0.065 8.820 1.00 96.44 88 ALA A C 1
ATOM 693 O O . ALA A 1 88 ? 3.807 0.298 8.326 1.00 96.44 88 ALA A O 1
ATOM 694 N N . LEU A 1 89 ? 2.296 -1.316 8.678 1.00 97.62 89 LEU A N 1
ATOM 695 C CA . LEU A 1 89 ? 2.975 -2.315 7.849 1.00 97.62 89 LEU A CA 1
ATOM 696 C C . LEU A 1 89 ? 3.175 -1.811 6.410 1.00 97.62 89 LEU A C 1
ATOM 698 O O . LEU A 1 89 ? 4.235 -2.040 5.833 1.00 97.62 89 LEU A O 1
ATOM 702 N N . ILE A 1 90 ? 2.192 -1.113 5.837 1.00 97.94 90 ILE A N 1
ATOM 703 C CA . ILE A 1 90 ? 2.257 -0.635 4.452 1.00 97.94 90 ILE A CA 1
ATOM 704 C C . ILE A 1 90 ? 3.058 0.675 4.339 1.00 97.94 90 ILE A C 1
ATOM 706 O O . ILE A 1 90 ? 3.946 0.770 3.488 1.00 97.94 90 ILE A O 1
ATOM 710 N N . GLU A 1 91 ? 2.789 1.673 5.191 1.00 97.19 91 GLU A N 1
ATOM 711 C CA . GLU A 1 91 ? 3.276 3.053 5.001 1.00 97.19 91 GLU A CA 1
ATOM 712 C C . GLU A 1 91 ? 4.469 3.466 5.878 1.00 97.19 91 GLU A C 1
ATOM 714 O O . GLU A 1 91 ? 5.101 4.490 5.602 1.00 97.19 91 GLU A O 1
ATOM 719 N N . ALA A 1 92 ? 4.793 2.716 6.941 1.00 96.19 92 ALA A N 1
ATOM 720 C CA . ALA A 1 92 ? 5.827 3.145 7.882 1.00 96.19 92 ALA A CA 1
ATOM 721 C C . ALA A 1 92 ? 7.197 3.281 7.206 1.00 96.19 92 ALA A C 1
ATOM 723 O O . ALA A 1 92 ? 7.574 2.527 6.308 1.00 96.19 92 ALA A O 1
ATOM 724 N N . LYS A 1 93 ? 8.000 4.228 7.689 1.00 93.56 93 LYS A N 1
ATOM 725 C CA . LYS A 1 93 ? 9.392 4.398 7.260 1.00 93.56 93 LYS A CA 1
ATOM 726 C C . LYS A 1 93 ? 10.345 3.908 8.355 1.00 93.56 93 LYS A C 1
ATOM 728 O O . LYS A 1 93 ? 10.062 4.130 9.531 1.00 93.56 93 LYS A O 1
ATOM 733 N N . PRO A 1 94 ? 11.474 3.261 8.010 1.00 92.62 94 PRO A N 1
ATOM 734 C CA . PRO A 1 94 ? 11.896 2.869 6.658 1.00 92.62 94 PRO A CA 1
ATOM 735 C C . PRO A 1 94 ? 11.377 1.483 6.229 1.00 92.62 94 PRO A C 1
ATOM 737 O O . PRO A 1 94 ? 11.582 1.074 5.098 1.00 92.62 94 PRO A O 1
ATOM 740 N N . LYS A 1 95 ? 10.736 0.728 7.130 1.00 92.88 95 LYS A N 1
ATOM 741 C CA . LYS A 1 95 ? 10.485 -0.709 6.928 1.00 92.88 95 LYS A CA 1
ATOM 742 C C . LYS A 1 95 ? 9.120 -1.071 6.341 1.00 92.88 95 LYS A C 1
ATOM 744 O O . LYS A 1 95 ? 8.857 -2.255 6.220 1.00 92.88 95 LYS A O 1
ATOM 749 N N . GLY A 1 96 ? 8.243 -0.118 6.049 1.00 97.06 96 GLY A N 1
ATOM 750 C CA . GLY A 1 96 ? 6.931 -0.412 5.469 1.00 97.06 96 GLY A CA 1
ATOM 751 C C . GLY A 1 96 ? 7.041 -0.887 4.023 1.00 97.06 96 GLY A C 1
ATOM 752 O O . GLY A 1 96 ? 8.012 -0.559 3.337 1.00 97.06 96 GLY A O 1
ATOM 753 N N . LEU A 1 97 ? 6.044 -1.632 3.548 1.00 97.81 97 LEU A N 1
ATOM 754 C CA . LEU A 1 97 ? 6.057 -2.235 2.210 1.00 97.81 97 LEU A CA 1
ATOM 755 C C . LEU A 1 97 ? 6.336 -1.208 1.105 1.00 97.81 97 LEU A C 1
ATOM 757 O O . LEU A 1 97 ? 7.200 -1.445 0.265 1.00 97.81 97 LEU A O 1
ATOM 761 N N . LEU A 1 98 ? 5.689 -0.037 1.143 1.00 97.19 98 LEU A N 1
ATOM 762 C CA . LEU A 1 98 ? 5.915 1.024 0.151 1.00 97.19 98 LEU A CA 1
ATOM 763 C C . LEU A 1 98 ? 7.331 1.605 0.232 1.00 97.19 98 LEU A C 1
ATOM 765 O O . LEU A 1 98 ? 7.925 1.945 -0.789 1.00 97.19 98 LEU A O 1
ATOM 769 N N . SER A 1 99 ? 7.898 1.701 1.436 1.00 96.44 99 SER A N 1
ATOM 770 C CA . SER A 1 99 ? 9.285 2.145 1.617 1.00 96.44 99 SER A CA 1
ATOM 771 C C . SER A 1 99 ? 10.266 1.136 1.021 1.00 96.44 99 SER A C 1
ATOM 773 O O . SER A 1 99 ? 11.182 1.528 0.305 1.00 96.44 99 SER A O 1
ATOM 775 N N . LEU A 1 100 ? 10.035 -0.160 1.245 1.00 96.62 100 LEU A N 1
ATOM 776 C CA . LEU A 1 100 ? 10.869 -1.229 0.699 1.00 96.62 100 LEU A CA 1
ATOM 777 C C . LEU A 1 100 ? 10.800 -1.293 -0.832 1.00 96.62 100 LEU A C 1
ATOM 779 O O . LEU A 1 100 ? 11.844 -1.470 -1.457 1.00 96.62 100 LEU A O 1
ATOM 783 N N . ILE A 1 101 ? 9.615 -1.093 -1.424 1.00 95.94 101 ILE A N 1
ATOM 784 C CA . ILE A 1 101 ? 9.432 -0.970 -2.881 1.00 95.94 101 ILE A CA 1
ATOM 78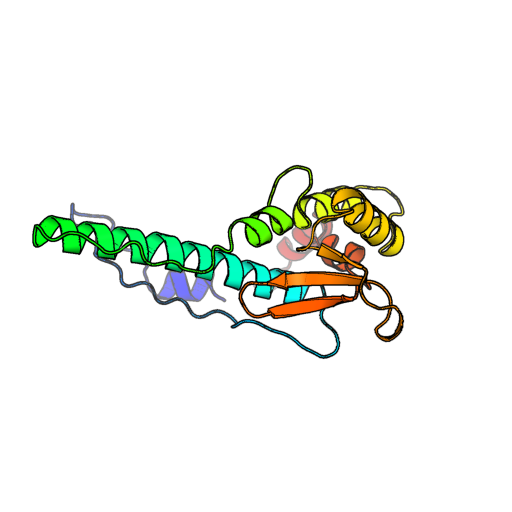5 C C . ILE A 1 101 ? 10.259 0.201 -3.417 1.00 95.94 101 ILE A C 1
ATOM 787 O O . ILE A 1 101 ? 11.076 0.015 -4.316 1.00 95.94 101 ILE A O 1
ATOM 791 N N . ASN A 1 102 ? 10.096 1.389 -2.828 1.00 93.38 102 ASN A N 1
ATOM 792 C CA . ASN A 1 102 ? 10.812 2.591 -3.259 1.00 93.38 102 ASN A CA 1
ATOM 793 C C . ASN A 1 102 ? 12.332 2.416 -3.186 1.00 93.38 102 ASN A C 1
ATOM 795 O O . ASN A 1 102 ? 13.048 2.857 -4.079 1.00 93.38 102 ASN A O 1
ATOM 799 N N . GLU A 1 103 ? 12.838 1.770 -2.136 1.00 93.31 103 GLU A N 1
ATOM 800 C CA . GLU A 1 103 ? 14.264 1.476 -2.018 1.00 93.31 103 GLU A CA 1
ATOM 801 C C . GLU A 1 103 ? 14.745 0.491 -3.089 1.00 93.31 103 GLU A C 1
ATOM 803 O O . GLU A 1 103 ? 15.809 0.695 -3.665 1.00 93.31 103 GLU A O 1
ATOM 808 N N . GLU A 1 104 ? 13.989 -0.575 -3.358 1.00 93.88 104 GLU A N 1
ATOM 809 C CA . GLU A 1 104 ? 14.394 -1.621 -4.303 1.00 93.88 104 GLU A CA 1
ATOM 810 C C . GLU A 1 104 ? 14.395 -1.130 -5.754 1.00 93.88 104 GLU A C 1
ATOM 812 O O . GLU A 1 104 ? 15.253 -1.515 -6.546 1.00 93.88 104 GLU A O 1
ATOM 817 N N . VAL A 1 105 ? 13.490 -0.215 -6.100 1.00 90.62 105 VAL A N 1
ATOM 818 C CA . VAL A 1 105 ? 13.447 0.436 -7.416 1.00 90.62 105 VAL A CA 1
ATOM 819 C C . VAL A 1 105 ? 14.748 1.180 -7.736 1.00 90.62 105 VAL A C 1
ATOM 821 O O . VAL A 1 105 ? 15.182 1.173 -8.893 1.00 90.62 105 VAL A O 1
ATOM 824 N N . LEU A 1 106 ? 15.394 1.764 -6.719 1.00 90.31 106 LEU A N 1
ATOM 825 C CA . LEU A 1 106 ? 16.655 2.504 -6.840 1.00 90.31 106 LEU A CA 1
ATOM 826 C C . LEU A 1 106 ? 17.887 1.594 -6.957 1.00 90.31 106 LEU A C 1
ATOM 828 O O . LEU A 1 106 ? 18.956 2.062 -7.354 1.00 90.31 106 LEU A O 1
ATOM 832 N N . VAL A 1 107 ? 17.769 0.311 -6.604 1.00 91.06 107 VAL A N 1
ATOM 833 C CA . VAL A 1 107 ? 18.877 -0.648 -6.675 1.00 91.06 107 VAL A CA 1
ATOM 834 C C . VAL A 1 107 ? 19.117 -1.047 -8.141 1.00 91.06 107 VAL A C 1
ATOM 836 O O . VAL A 1 107 ? 18.191 -1.517 -8.811 1.00 91.06 107 VAL A O 1
ATOM 839 N N . PRO A 1 108 ? 20.349 -0.901 -8.670 1.00 88.81 108 PRO A N 1
ATOM 840 C CA . PRO A 1 108 ? 20.671 -1.338 -10.025 1.00 88.81 108 PRO A CA 1
ATOM 841 C C . PRO A 1 108 ? 20.452 -2.844 -10.190 1.00 88.81 108 PRO A C 1
ATOM 843 O O . PRO A 1 108 ? 20.937 -3.629 -9.378 1.00 88.81 108 PRO A O 1
ATOM 846 N N . ASN A 1 109 ? 19.776 -3.248 -11.268 1.00 87.62 109 ASN A N 1
ATOM 847 C CA . ASN A 1 109 ? 19.466 -4.651 -11.575 1.00 87.62 109 ASN A CA 1
ATOM 848 C C . ASN A 1 109 ? 18.660 -5.382 -10.483 1.00 87.62 109 ASN A C 1
ATOM 850 O O . ASN A 1 109 ? 18.778 -6.602 -10.357 1.00 87.62 109 ASN A O 1
ATOM 854 N N . SER A 1 110 ? 17.860 -4.669 -9.683 1.00 91.06 110 SER A N 1
ATOM 855 C CA . SER A 1 110 ? 16.924 -5.332 -8.773 1.00 91.06 110 SER A CA 1
ATOM 856 C C . SER A 1 110 ? 15.854 -6.119 -9.523 1.00 91.06 110 SER A C 1
ATOM 858 O O . SER A 1 110 ? 15.488 -5.788 -10.654 1.00 91.06 110 SER A O 1
ATOM 860 N N . SER A 1 111 ? 15.362 -7.165 -8.862 1.00 94.88 111 SER A N 1
ATOM 861 C CA . SER A 1 111 ? 14.312 -8.051 -9.356 1.00 94.88 111 SER A CA 1
ATOM 862 C C . SER A 1 111 ? 13.184 -8.179 -8.335 1.00 94.88 111 SER A C 1
A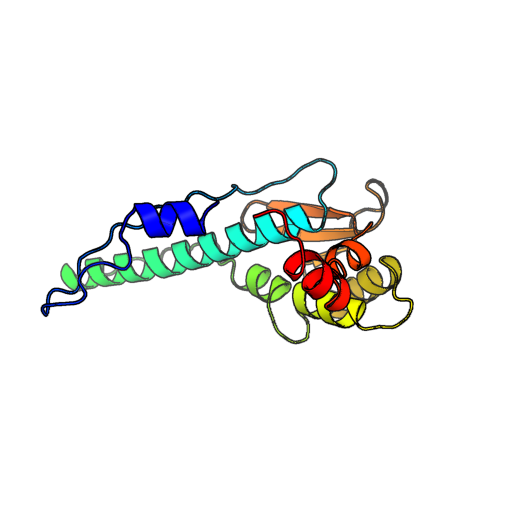TOM 864 O O . SER A 1 111 ? 13.384 -7.941 -7.140 1.00 94.88 111 SER A O 1
ATOM 866 N N . ASP A 1 112 ? 12.016 -8.629 -8.786 1.00 96.69 112 ASP A N 1
ATOM 867 C CA . ASP A 1 112 ? 10.880 -8.913 -7.903 1.00 96.69 112 ASP A CA 1
ATOM 868 C C . ASP A 1 112 ? 11.231 -9.955 -6.823 1.00 96.69 112 ASP A C 1
ATOM 870 O O . ASP A 1 112 ? 10.782 -9.855 -5.682 1.00 96.69 112 ASP A O 1
ATOM 874 N N . ALA A 1 113 ? 12.119 -10.910 -7.127 1.00 96.06 113 ALA A N 1
ATOM 875 C CA . ALA A 1 113 ? 12.595 -11.892 -6.152 1.00 96.06 113 ALA A CA 1
ATOM 876 C C . ALA A 1 113 ? 13.430 -11.246 -5.029 1.00 96.06 113 ALA A C 1
ATOM 878 O O . ALA A 1 113 ? 13.269 -11.595 -3.854 1.00 96.06 113 ALA A O 1
ATOM 879 N N . ASN A 1 114 ? 14.292 -10.274 -5.364 1.00 95.81 114 ASN A N 1
ATOM 880 C CA . ASN A 1 114 ? 15.042 -9.499 -4.370 1.00 95.81 114 ASN A CA 1
ATOM 881 C C . ASN A 1 114 ? 14.089 -8.697 -3.475 1.00 95.81 114 ASN A C 1
ATOM 883 O O . ASN A 1 114 ? 14.222 -8.742 -2.247 1.00 95.81 114 ASN A O 1
ATOM 887 N N . LEU A 1 115 ? 13.097 -8.035 -4.081 1.00 96.94 115 LEU A N 1
ATOM 888 C CA . LEU A 1 115 ? 12.061 -7.292 -3.367 1.00 96.94 115 LEU A CA 1
ATOM 889 C C . LEU A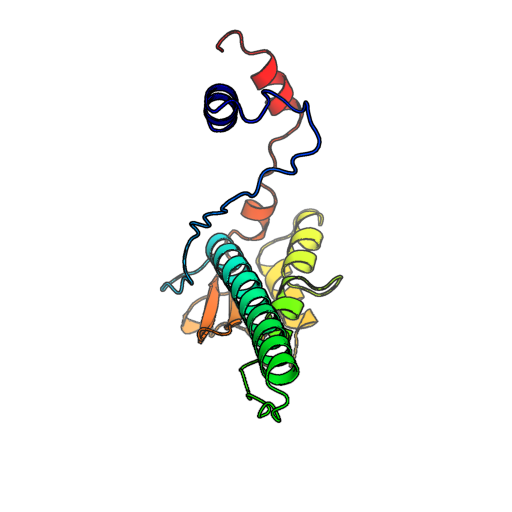 1 115 ? 11.302 -8.194 -2.387 1.00 96.94 115 LEU A C 1
ATOM 891 O O . LEU A 1 115 ? 11.200 -7.871 -1.201 1.00 96.94 115 LEU A O 1
ATOM 895 N N . LEU A 1 116 ? 10.816 -9.348 -2.857 1.00 97.25 116 LEU A N 1
ATOM 896 C CA . LEU A 1 116 ? 10.072 -10.301 -2.037 1.00 97.25 116 LEU A CA 1
ATOM 897 C C . LEU A 1 116 ? 10.907 -10.782 -0.849 1.00 97.25 116 LEU A C 1
ATOM 899 O O . LEU A 1 116 ? 10.439 -10.771 0.291 1.00 97.25 116 LEU A O 1
ATOM 903 N N . GLN A 1 117 ? 12.161 -11.171 -1.093 1.00 96.31 117 GLN A N 1
ATOM 904 C CA . GLN A 1 117 ? 13.063 -11.606 -0.031 1.00 96.31 117 GLN A CA 1
ATOM 905 C C . GLN A 1 117 ? 13.257 -10.502 1.016 1.00 96.31 117 GLN A C 1
ATOM 907 O O . GLN A 1 117 ? 13.190 -10.777 2.217 1.00 96.31 117 GLN A O 1
ATOM 912 N N . LYS A 1 118 ? 13.453 -9.256 0.576 1.00 96.00 118 LYS A N 1
ATOM 913 C CA . LYS A 1 118 ? 13.623 -8.093 1.451 1.00 96.00 118 LY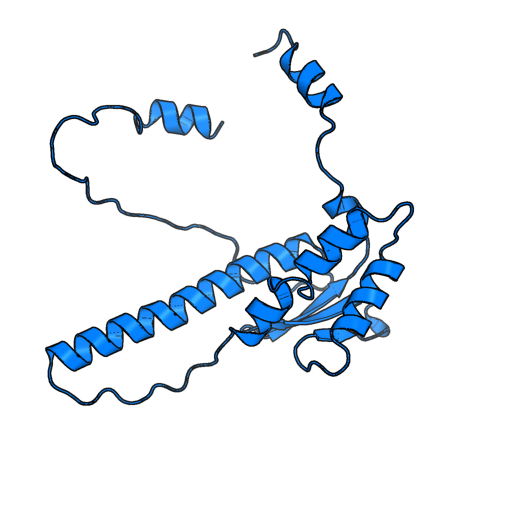S A CA 1
ATOM 914 C C . LYS A 1 118 ? 12.375 -7.834 2.299 1.00 96.00 118 LYS A C 1
ATOM 916 O O . LYS A 1 118 ? 12.502 -7.658 3.511 1.00 96.00 118 LYS A O 1
ATOM 921 N N . MET A 1 119 ? 11.182 -7.884 1.702 1.00 97.00 119 MET A N 1
ATOM 922 C CA . MET A 1 119 ? 9.899 -7.738 2.406 1.00 97.00 119 MET A CA 1
ATOM 923 C C . MET A 1 119 ? 9.700 -8.818 3.472 1.00 97.00 119 MET A C 1
ATOM 925 O O . MET A 1 119 ? 9.447 -8.510 4.640 1.00 97.00 119 MET A O 1
ATOM 929 N N . LEU A 1 120 ? 9.867 -10.089 3.101 1.00 96.50 120 LEU A N 1
ATOM 930 C CA . LEU A 1 120 ? 9.679 -11.214 4.020 1.00 96.50 120 LEU A CA 1
ATOM 931 C C . LEU A 1 120 ? 10.724 -11.227 5.140 1.00 96.50 120 LEU A C 1
ATOM 933 O O . LEU A 1 120 ? 10.420 -11.627 6.264 1.00 96.50 120 LEU A O 1
ATOM 937 N N . GLN A 1 121 ? 11.948 -10.771 4.867 1.00 96.38 121 GLN A N 1
ATOM 938 C CA . GLN A 1 121 ? 12.981 -10.624 5.887 1.00 96.38 121 GLN A CA 1
ATOM 939 C C . GLN A 1 121 ? 12.677 -9.463 6.842 1.00 96.38 121 GLN A C 1
ATOM 941 O O . GLN A 1 121 ? 12.810 -9.630 8.056 1.00 96.38 121 GLN A O 1
ATOM 946 N N . ALA A 1 122 ? 12.249 -8.309 6.321 1.00 95.50 122 ALA A N 1
ATOM 947 C CA . ALA A 1 122 ? 11.915 -7.129 7.118 1.00 95.50 122 ALA A CA 1
ATOM 948 C C . ALA A 1 122 ? 10.727 -7.370 8.062 1.00 95.50 122 ALA A C 1
ATOM 950 O O . ALA A 1 122 ? 10.702 -6.822 9.167 1.00 95.50 122 ALA A O 1
ATOM 951 N N . HIS A 1 123 ? 9.784 -8.221 7.651 1.00 95.75 123 HIS A N 1
ATOM 952 C CA . HIS A 1 123 ? 8.569 -8.544 8.402 1.00 95.75 123 HIS A CA 1
ATOM 953 C C . HIS A 1 123 ? 8.534 -9.978 8.936 1.00 95.75 123 HIS A C 1
ATOM 955 O O . HIS A 1 123 ? 7.469 -10.497 9.272 1.00 95.75 123 HIS A O 1
ATOM 961 N N . LYS A 1 124 ? 9.692 -10.632 9.069 1.00 94.00 124 LYS A N 1
ATOM 962 C CA . LYS A 1 124 ? 9.772 -11.996 9.597 1.00 94.00 124 LYS A CA 1
ATOM 963 C C . LYS A 1 124 ? 9.144 -12.076 10.994 1.00 94.00 124 LYS A C 1
ATOM 965 O O . LYS A 1 124 ? 9.603 -11.424 11.926 1.00 94.00 124 LYS A O 1
ATOM 970 N N . GLY A 1 125 ? 8.120 -12.917 11.140 1.00 90.50 125 GLY A N 1
ATOM 971 C CA . GLY A 1 125 ? 7.392 -13.104 12.401 1.00 90.50 125 GLY A CA 1
ATOM 972 C C . GLY A 1 125 ? 6.253 -12.108 12.643 1.00 90.50 125 GLY A C 1
ATOM 973 O O . GLY A 1 125 ? 5.561 -12.234 13.649 1.00 90.50 125 GLY A O 1
ATOM 974 N N . ASN A 1 126 ? 6.013 -11.158 11.733 1.00 92.12 126 ASN A N 1
ATOM 975 C CA . ASN A 1 126 ? 4.826 -10.312 11.774 1.00 92.12 126 ASN A CA 1
ATOM 976 C C . ASN A 1 126 ? 3.605 -11.120 11.302 1.00 92.12 126 ASN A C 1
ATOM 978 O O . ASN A 1 126 ? 3.596 -11.660 10.199 1.00 92.12 126 ASN A O 1
ATOM 982 N N . SER A 1 127 ? 2.557 -11.208 12.122 1.00 90.31 127 SER A N 1
ATOM 983 C CA . SER A 1 127 ? 1.327 -11.917 11.750 1.00 90.31 127 SER A CA 1
ATOM 984 C C . SER A 1 127 ? 0.572 -11.251 10.596 1.00 90.31 127 SER A C 1
ATOM 986 O O . SER A 1 127 ? -0.167 -11.951 9.904 1.00 90.31 127 SER A O 1
ATOM 988 N N . GLY A 1 128 ? 0.782 -9.949 10.380 1.00 92.44 128 GLY A N 1
ATOM 989 C CA . GLY A 1 128 ? 0.137 -9.150 9.341 1.00 92.44 128 GLY A CA 1
ATOM 990 C C . GLY A 1 128 ? 0.801 -9.207 7.966 1.00 92.44 128 GLY A C 1
ATOM 991 O O . GLY A 1 128 ? 0.199 -8.730 7.013 1.00 92.44 128 GLY A O 1
ATOM 992 N N . CYS A 1 1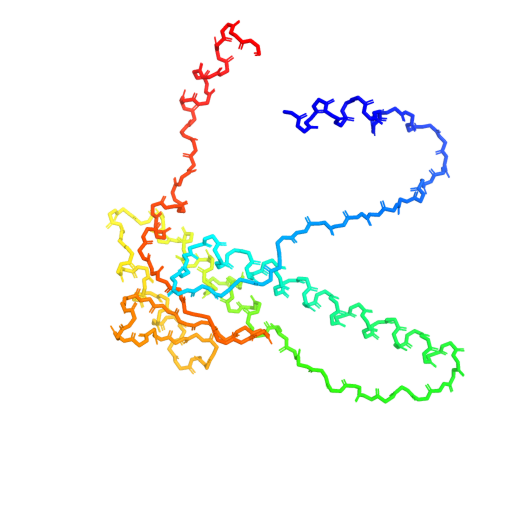29 ? 2.005 -9.781 7.836 1.00 96.00 129 CYS A N 1
ATOM 993 C CA . CYS A 1 129 ? 2.668 -9.993 6.545 1.00 96.00 129 CYS A CA 1
ATOM 994 C C . CYS A 1 129 ? 3.381 -11.345 6.521 1.00 96.00 129 CYS A C 1
ATOM 996 O O . CYS A 1 129 ? 4.302 -11.588 7.304 1.00 96.00 129 CYS A O 1
ATOM 998 N N . LYS A 1 130 ? 2.963 -12.235 5.623 1.00 95.75 130 LYS A N 1
ATOM 999 C CA . LYS A 1 130 ? 3.486 -13.605 5.521 1.00 95.75 130 LYS A CA 1
ATOM 1000 C C . LYS A 1 130 ? 3.833 -13.951 4.082 1.00 95.75 130 LYS A C 1
ATOM 1002 O O . LYS A 1 130 ? 3.330 -13.337 3.151 1.00 95.75 130 LYS A O 1
ATOM 1007 N N . ALA A 1 131 ? 4.662 -14.974 3.899 1.00 95.50 131 ALA A N 1
ATOM 1008 C CA . ALA A 1 131 ? 4.881 -15.546 2.576 1.00 95.50 131 ALA A CA 1
ATOM 1009 C C . ALA A 1 131 ? 3.570 -16.130 2.030 1.00 95.50 131 ALA A C 1
ATOM 1011 O O . ALA A 1 131 ? 2.849 -16.818 2.759 1.00 95.50 131 ALA A O 1
ATOM 1012 N N . MET A 1 132 ? 3.279 -15.869 0.756 1.00 93.19 132 MET A N 1
ATOM 1013 C CA . MET A 1 132 ? 2.159 -16.497 0.060 1.00 93.19 132 MET A CA 1
ATOM 1014 C C . MET A 1 132 ? 2.395 -18.016 -0.036 1.00 93.19 132 MET A C 1
ATOM 1016 O O . MET A 1 132 ? 3.541 -18.447 -0.220 1.00 93.19 132 MET A O 1
ATOM 1020 N N . PRO A 1 133 ? 1.358 -18.865 0.101 1.00 88.25 133 PRO A N 1
ATOM 1021 C CA . PRO A 1 133 ? 1.537 -20.299 -0.070 1.00 88.25 133 PRO A CA 1
ATOM 1022 C C . PRO A 1 133 ? 1.998 -20.613 -1.497 1.00 88.25 133 PRO A C 1
ATOM 1024 O O . PRO A 1 133 ? 1.396 -20.149 -2.461 1.00 88.25 133 PRO A O 1
ATOM 1027 N N . ARG A 1 134 ? 3.028 -21.461 -1.631 1.00 84.94 134 ARG A N 1
ATOM 1028 C CA . ARG A 1 134 ? 3.662 -21.795 -2.925 1.00 84.94 134 ARG A CA 1
ATOM 1029 C C . ARG A 1 134 ? 2.692 -22.305 -3.996 1.00 84.94 134 ARG A C 1
ATOM 1031 O O . ARG A 1 134 ? 2.992 -22.199 -5.177 1.00 84.94 134 ARG A O 1
ATOM 1038 N N . SER A 1 135 ? 1.544 -22.860 -3.602 1.00 86.19 135 SER A N 1
ATOM 1039 C CA . SER A 1 135 ? 0.488 -23.297 -4.524 1.00 86.19 135 SER A CA 1
ATOM 1040 C C . SER A 1 135 ? -0.123 -22.160 -5.348 1.00 86.19 135 SER A C 1
ATOM 1042 O O . SER A 1 135 ? -0.699 -22.434 -6.395 1.00 86.19 135 SER A O 1
ATOM 1044 N N . TYR A 1 136 ? -0.012 -20.913 -4.882 1.00 82.62 136 TYR A N 1
ATOM 1045 C CA . TYR A 1 136 ? -0.541 -19.719 -5.545 1.00 82.62 136 TYR A CA 1
ATOM 1046 C C . TYR A 1 136 ? 0.530 -18.927 -6.315 1.00 82.62 136 TYR A C 1
ATOM 1048 O O . TYR A 1 136 ? 0.192 -17.934 -6.947 1.00 82.62 136 TYR A O 1
ATOM 1056 N N . GLY A 1 137 ? 1.802 -19.353 -6.278 1.00 89.25 137 GLY A N 1
ATOM 1057 C CA . GLY A 1 137 ? 2.934 -18.654 -6.905 1.00 89.25 137 GLY A CA 1
ATOM 1058 C C . GLY A 1 137 ? 3.917 -18.044 -5.898 1.00 89.25 137 GLY A C 1
ATOM 1059 O O . GLY A 1 137 ? 4.016 -18.499 -4.754 1.00 89.25 137 GLY A O 1
ATOM 1060 N N . GLU A 1 138 ? 4.647 -17.011 -6.329 1.00 94.88 138 GLU A N 1
ATOM 1061 C CA . GLU A 1 138 ? 5.594 -16.252 -5.502 1.00 94.88 138 GLU A CA 1
ATOM 1062 C C . GLU A 1 138 ? 5.004 -14.899 -5.099 1.00 94.88 138 GLU A C 1
ATOM 1064 O O . GLU A 1 138 ? 4.471 -14.161 -5.920 1.00 94.88 138 GLU A O 1
ATOM 1069 N N . GLY A 1 139 ? 5.055 -14.572 -3.808 1.00 96.81 139 GLY A N 1
ATOM 1070 C CA . GLY A 1 139 ? 4.378 -13.385 -3.307 1.00 96.81 139 GLY A CA 1
ATOM 1071 C C . GLY A 1 139 ? 4.264 -13.341 -1.793 1.00 96.81 139 GLY A C 1
ATOM 1072 O O . GLY A 1 139 ? 4.849 -14.155 -1.066 1.00 96.81 139 GLY A O 1
ATOM 1073 N N . PHE A 1 140 ? 3.470 -12.397 -1.307 1.00 97.62 140 PHE A N 1
ATOM 1074 C CA . PHE A 1 140 ? 3.227 -12.176 0.115 1.00 97.62 140 PHE A CA 1
ATOM 1075 C C . PHE A 1 140 ? 1.732 -11.995 0.390 1.00 97.62 140 PHE A C 1
ATOM 1077 O O . PHE A 1 140 ? 0.946 -11.688 -0.495 1.00 97.62 140 PHE A O 1
ATOM 1084 N N . THR A 1 141 ? 1.316 -12.238 1.626 1.00 97.44 141 THR A N 1
ATOM 1085 C CA . THR A 1 141 ? -0.066 -12.086 2.089 1.00 97.44 141 THR A CA 1
ATOM 1086 C C . THR A 1 141 ? -0.111 -11.043 3.186 1.00 97.44 141 THR A C 1
ATOM 1088 O O . THR A 1 141 ? 0.677 -11.126 4.132 1.00 97.44 141 THR A O 1
ATOM 1091 N N . VAL A 1 142 ? -1.032 -10.090 3.059 1.00 97.94 142 VAL A N 1
ATOM 1092 C CA . VAL A 1 142 ? -1.290 -9.051 4.057 1.00 97.94 142 VAL A CA 1
ATOM 1093 C C . VAL A 1 142 ? -2.630 -9.325 4.726 1.00 97.94 142 VAL A C 1
ATOM 1095 O O . VAL A 1 142 ? -3.620 -9.586 4.044 1.00 97.94 142 VAL A O 1
ATOM 1098 N N . ALA A 1 143 ? -2.652 -9.255 6.056 1.00 96.94 143 ALA A N 1
ATOM 1099 C CA . ALA A 1 143 ? -3.887 -9.336 6.829 1.00 96.94 143 ALA A CA 1
ATOM 1100 C C . ALA A 1 143 ? -4.538 -7.949 6.900 1.00 96.94 143 ALA A C 1
ATOM 1102 O O . ALA A 1 143 ? -4.116 -7.105 7.695 1.00 96.94 143 ALA A O 1
ATOM 1103 N N . HIS A 1 144 ? -5.525 -7.705 6.039 1.00 96.94 144 HIS A N 1
ATOM 1104 C CA . HIS A 1 144 ? -6.277 -6.453 5.990 1.00 96.94 144 HIS A CA 1
ATOM 1105 C C . HIS A 1 144 ? -7.470 -6.462 6.945 1.00 96.94 144 HIS A C 1
ATOM 1107 O O . HIS A 1 144 ? -7.908 -7.519 7.402 1.00 96.94 144 HIS A O 1
ATOM 1113 N N . PHE A 1 145 ? -8.062 -5.288 7.189 1.00 93.88 145 PHE A N 1
ATOM 1114 C CA . PHE A 1 145 ? -9.297 -5.191 7.982 1.00 93.88 145 PHE A CA 1
ATOM 1115 C C . PHE A 1 145 ? -10.454 -6.010 7.379 1.00 93.88 145 PHE A C 1
ATOM 1117 O O . PHE A 1 145 ? -11.308 -6.504 8.112 1.00 93.88 145 PHE A O 1
ATOM 1124 N N . ALA A 1 146 ? -10.474 -6.160 6.049 1.00 92.69 146 ALA A N 1
ATOM 1125 C CA . ALA A 1 146 ? -11.501 -6.887 5.305 1.00 92.69 146 ALA A CA 1
ATOM 1126 C C . ALA A 1 146 ? -11.149 -8.367 5.040 1.00 92.69 146 ALA A C 1
ATOM 1128 O O . ALA A 1 146 ? -11.963 -9.091 4.466 1.00 92.69 146 ALA A O 1
ATOM 1129 N N . GLY A 1 147 ? -9.965 -8.829 5.459 1.00 94.31 147 GLY A N 1
ATOM 1130 C CA . GLY A 1 147 ? -9.508 -10.212 5.296 1.00 94.31 147 GLY A CA 1
ATOM 1131 C C . GLY A 1 147 ? -8.085 -10.339 4.750 1.00 94.31 147 GLY A C 1
ATOM 1132 O O . GLY A 1 147 ? -7.435 -9.360 4.394 1.00 94.31 147 GLY A O 1
ATOM 1133 N N . ASP A 1 148 ? -7.585 -11.569 4.680 1.00 96.06 148 ASP A N 1
ATOM 1134 C CA . ASP A 1 148 ? -6.253 -11.844 4.137 1.00 96.06 148 ASP A CA 1
ATOM 1135 C C . ASP A 1 148 ? -6.266 -11.741 2.603 1.00 96.06 148 ASP A C 1
ATOM 1137 O O . ASP A 1 148 ? -7.075 -12.390 1.937 1.00 96.06 148 ASP A O 1
ATOM 1141 N N . VAL A 1 149 ? -5.338 -10.964 2.036 1.00 97.25 149 VAL A N 1
ATOM 1142 C CA . VAL A 1 149 ? -5.160 -10.830 0.581 1.00 97.25 149 VAL A CA 1
ATOM 1143 C C . VAL A 1 149 ? -3.733 -11.189 0.201 1.00 97.25 149 VAL A C 1
ATOM 1145 O O . VAL A 1 149 ? -2.771 -10.668 0.771 1.00 97.25 149 VAL A O 1
ATOM 1148 N N . SER A 1 150 ? -3.596 -12.094 -0.767 1.00 97.44 150 SER A N 1
ATOM 1149 C CA . SER A 1 150 ? -2.307 -12.502 -1.322 1.00 97.44 150 SER A CA 1
ATOM 1150 C C . SER A 1 150 ? -1.987 -11.714 -2.590 1.00 97.44 150 SER A C 1
ATOM 1152 O O . SER A 1 150 ? -2.804 -11.656 -3.511 1.00 97.44 150 SER A O 1
ATOM 1154 N N . TYR A 1 151 ? -0.788 -11.139 -2.627 1.00 97.88 151 TYR A N 1
ATOM 1155 C CA . TYR A 1 151 ? -0.252 -10.346 -3.724 1.00 97.88 151 TYR A CA 1
ATOM 1156 C C . TYR A 1 151 ? 0.878 -11.109 -4.405 1.00 97.88 151 TYR A C 1
ATOM 1158 O O . TYR A 1 151 ? 1.841 -11.527 -3.755 1.00 97.88 151 TYR A O 1
ATOM 1166 N N . ASP A 1 152 ? 0.743 -11.272 -5.713 1.00 97.25 152 ASP A N 1
ATOM 1167 C CA . ASP A 1 152 ? 1.773 -11.807 -6.590 1.00 97.25 152 ASP A CA 1
ATOM 1168 C C . ASP A 1 152 ? 2.827 -10.726 -6.828 1.00 97.25 152 ASP A C 1
ATOM 1170 O O . ASP A 1 152 ? 2.481 -9.608 -7.207 1.00 97.25 152 ASP A O 1
ATOM 1174 N N . ILE A 1 153 ? 4.096 -11.047 -6.577 1.00 97.12 153 ILE A N 1
ATOM 1175 C CA . ILE A 1 153 ? 5.181 -10.066 -6.673 1.00 97.12 153 ILE A CA 1
ATOM 1176 C C . ILE A 1 153 ? 5.546 -9.714 -8.123 1.00 97.12 153 ILE A C 1
ATOM 1178 O O . ILE A 1 153 ? 6.224 -8.713 -8.347 1.00 97.12 153 ILE A O 1
ATOM 1182 N N . GLU A 1 154 ? 5.111 -10.500 -9.110 1.00 96.06 154 GLU A N 1
ATOM 1183 C CA . GLU A 1 154 ? 5.483 -10.298 -10.510 1.00 96.06 154 GLU A CA 1
ATOM 1184 C C . GLU A 1 154 ? 5.154 -8.874 -11.000 1.00 96.06 154 GLU A C 1
ATOM 1186 O O . GLU A 1 154 ? 4.016 -8.394 -10.923 1.00 96.06 154 GLU A O 1
ATOM 1191 N N . GLY A 1 155 ? 6.175 -8.197 -11.524 1.00 93.88 155 GLY A N 1
ATOM 1192 C CA . GLY A 1 155 ? 6.100 -6.864 -12.106 1.00 93.88 155 GLY A CA 1
ATOM 1193 C C . GLY A 1 155 ? 6.088 -5.717 -11.096 1.00 93.88 155 GLY A C 1
ATOM 1194 O O . GLY A 1 155 ? 5.930 -4.571 -11.513 1.00 93.88 155 GLY A O 1
ATOM 1195 N N . PHE A 1 156 ? 6.246 -5.960 -9.790 1.00 96.00 156 PHE A N 1
ATOM 1196 C CA . PHE A 1 156 ? 6.238 -4.892 -8.782 1.00 96.00 156 PHE A CA 1
ATOM 1197 C C . PHE A 1 156 ? 7.342 -3.860 -9.017 1.00 96.00 156 PHE A C 1
ATOM 1199 O O . PHE A 1 156 ? 7.076 -2.657 -8.943 1.00 96.00 156 PHE A O 1
ATOM 1206 N N . VAL A 1 157 ? 8.571 -4.304 -9.294 1.00 94.00 157 VAL A N 1
ATOM 1207 C CA . VAL A 1 157 ? 9.712 -3.400 -9.496 1.00 94.00 157 VAL A CA 1
ATOM 1208 C C . VAL A 1 157 ? 9.519 -2.562 -10.758 1.00 94.00 157 VAL A C 1
ATOM 1210 O O . VAL A 1 157 ? 9.694 -1.345 -10.712 1.00 94.00 157 VAL A O 1
ATOM 1213 N N . ASP A 1 158 ? 9.105 -3.185 -11.861 1.00 91.31 158 ASP A N 1
ATOM 1214 C CA . ASP A 1 158 ? 8.927 -2.499 -13.144 1.00 91.31 158 ASP A CA 1
ATOM 1215 C C . ASP A 1 158 ? 7.755 -1.513 -13.108 1.00 91.31 158 ASP A C 1
ATOM 1217 O O . ASP A 1 158 ? 7.916 -0.357 -13.495 1.00 91.31 158 ASP A O 1
ATOM 1221 N N . LYS A 1 159 ? 6.607 -1.908 -12.541 1.00 92.00 159 LYS A N 1
ATOM 1222 C CA . LYS A 1 159 ? 5.453 -1.011 -12.346 1.00 92.00 159 LYS A CA 1
ATOM 1223 C C . LYS A 1 159 ? 5.783 0.182 -11.450 1.00 92.00 159 LYS A C 1
ATOM 1225 O O . LYS A 1 159 ? 5.244 1.266 -11.638 1.00 92.00 159 LYS A O 1
ATOM 1230 N N . SER A 1 160 ? 6.683 -0.000 -10.486 1.00 88.25 160 SER A N 1
ATOM 1231 C CA . SER A 1 160 ? 7.119 1.075 -9.585 1.00 88.25 160 SER A CA 1
ATOM 1232 C C . SER A 1 160 ? 8.197 1.981 -10.199 1.00 88.25 160 SER A C 1
ATOM 1234 O O . SER A 1 160 ? 8.450 3.068 -9.681 1.00 88.25 160 SER A O 1
ATOM 1236 N N . ARG A 1 161 ? 8.829 1.557 -11.302 1.00 86.50 161 ARG A N 1
ATOM 1237 C CA . ARG A 1 161 ? 9.794 2.339 -12.095 1.00 86.50 161 ARG A CA 1
ATOM 1238 C C . ARG A 1 161 ? 9.151 3.208 -13.166 1.00 86.50 161 ARG A C 1
ATOM 1240 O O . ARG A 1 161 ? 9.882 3.987 -13.774 1.00 86.50 161 ARG A O 1
ATOM 1247 N N . ASP A 1 162 ? 7.845 3.081 -13.395 1.00 76.38 162 ASP A N 1
ATOM 1248 C CA . ASP A 1 162 ? 7.102 3.680 -14.514 1.00 76.38 162 ASP A CA 1
ATOM 1249 C C . ASP A 1 162 ? 6.927 5.213 -14.405 1.00 76.38 162 ASP A C 1
ATOM 1251 O O . ASP A 1 162 ? 5.841 5.779 -14.523 1.00 76.38 162 ASP A O 1
ATOM 1255 N N . ALA A 1 163 ? 8.021 5.922 -14.133 1.00 74.56 163 ALA A N 1
ATOM 1256 C CA . ALA A 1 163 ? 8.109 7.364 -14.222 1.00 74.56 163 ALA A CA 1
ATOM 1257 C C . ALA A 1 163 ? 8.487 7.753 -15.653 1.00 74.56 163 ALA A C 1
ATOM 1259 O O . ALA A 1 163 ? 9.490 7.284 -16.194 1.00 74.56 163 ALA A O 1
ATOM 1260 N N . LEU A 1 164 ? 7.714 8.663 -16.250 1.00 76.62 164 LEU A N 1
ATOM 1261 C CA . LEU A 1 164 ? 8.026 9.225 -17.561 1.00 76.62 164 LEU A CA 1
ATOM 1262 C C . LEU A 1 164 ? 9.400 9.932 -17.517 1.00 76.62 164 LEU A C 1
ATOM 1264 O O . LEU A 1 164 ? 9.556 10.885 -16.746 1.00 76.62 164 LEU A O 1
ATOM 1268 N N . PRO A 1 165 ? 10.378 9.529 -18.351 1.00 82.75 165 PRO A N 1
ATOM 1269 C CA . PRO A 1 165 ? 11.656 10.224 -18.467 1.00 82.75 165 PRO A CA 1
ATOM 1270 C C . PRO A 1 165 ? 11.479 11.711 -18.795 1.00 82.75 165 PRO A C 1
ATOM 1272 O O . PRO A 1 165 ? 10.622 12.089 -19.604 1.00 82.75 165 PRO A O 1
ATOM 1275 N N . SER A 1 166 ? 12.323 12.562 -18.208 1.00 83.44 166 SER A N 1
ATOM 1276 C CA . SER A 1 166 ? 12.277 14.016 -18.405 1.00 83.44 166 SER A CA 1
ATOM 1277 C C . SER A 1 166 ? 12.376 14.419 -19.874 1.00 83.44 166 SER A C 1
ATOM 1279 O O . SER A 1 166 ? 11.700 15.348 -20.311 1.00 83.44 166 SER A O 1
ATOM 1281 N N . GLU A 1 167 ? 13.174 13.702 -20.658 1.00 85.44 167 GLU A N 1
ATOM 1282 C CA . GLU A 1 167 ? 13.425 13.992 -22.069 1.00 85.44 167 GLU A CA 1
ATOM 1283 C C . GLU A 1 167 ? 12.170 13.757 -22.913 1.00 85.44 167 GLU A C 1
ATOM 1285 O O . GLU A 1 167 ? 11.857 14.556 -23.796 1.00 85.44 167 GLU A O 1
ATOM 1290 N N . LEU A 1 168 ? 11.416 12.694 -22.609 1.00 86.50 168 LEU A N 1
ATOM 1291 C CA . LEU A 1 168 ? 10.145 12.410 -23.273 1.00 86.50 168 LEU A CA 1
ATOM 1292 C C . LEU A 1 168 ? 9.089 13.452 -22.903 1.00 86.50 168 LEU A C 1
ATOM 1294 O O . LEU A 1 168 ? 8.353 13.901 -23.777 1.00 86.50 168 LEU A O 1
ATOM 1298 N N . SER A 1 169 ? 9.063 13.903 -21.647 1.00 86.62 169 SER A N 1
ATOM 1299 C CA . SER A 1 169 ? 8.187 14.999 -21.216 1.00 86.62 169 SER A CA 1
ATOM 1300 C C . SER A 1 169 ? 8.466 16.297 -21.988 1.00 86.62 169 SER A C 1
ATOM 1302 O O . SER A 1 169 ? 7.542 16.914 -22.520 1.00 86.62 169 SER A O 1
ATOM 1304 N N . VAL A 1 170 ? 9.742 16.677 -22.137 1.00 89.38 170 VAL A N 1
ATOM 1305 C CA . VAL A 1 170 ? 10.149 17.855 -22.928 1.00 89.38 170 VAL A CA 1
ATOM 1306 C C . VAL A 1 170 ? 9.758 17.700 -24.398 1.00 89.38 170 VAL A C 1
ATOM 1308 O O . VAL A 1 170 ? 9.234 18.640 -24.995 1.00 89.38 170 VAL A O 1
ATOM 1311 N N . LEU A 1 171 ? 9.968 16.517 -24.981 1.00 90.44 171 LEU A N 1
ATOM 1312 C CA . LEU A 1 171 ? 9.582 16.238 -26.362 1.00 90.44 171 LEU A CA 1
ATOM 1313 C C . LEU A 1 171 ? 8.066 16.359 -26.567 1.00 90.44 171 LEU A C 1
ATOM 1315 O O . LEU A 1 171 ? 7.628 16.974 -27.537 1.00 90.44 171 LEU A O 1
ATOM 1319 N N . MET A 1 172 ? 7.263 15.818 -25.648 1.00 89.75 172 MET A N 1
ATOM 1320 C CA . MET A 1 172 ? 5.803 15.941 -25.693 1.00 89.75 172 MET A CA 1
ATOM 1321 C C . MET A 1 172 ? 5.352 17.398 -25.548 1.00 89.75 172 MET A C 1
ATOM 1323 O O . MET A 1 172 ? 4.441 17.821 -26.255 1.00 89.75 172 MET A O 1
ATOM 1327 N N . ALA A 1 173 ? 6.014 18.185 -24.694 1.00 88.69 173 ALA A N 1
ATOM 1328 C CA . ALA A 1 173 ? 5.725 19.609 -24.518 1.00 88.69 173 ALA A CA 1
ATOM 1329 C C . ALA A 1 173 ? 6.070 20.461 -25.754 1.00 88.69 173 ALA A C 1
ATOM 1331 O O . ALA A 1 173 ? 5.473 21.514 -25.958 1.00 88.69 173 ALA A O 1
ATOM 1332 N N . ALA A 1 174 ? 7.011 20.007 -26.587 1.00 91.25 174 ALA A N 1
ATOM 1333 C CA . ALA A 1 174 ? 7.366 20.654 -27.850 1.00 91.25 174 ALA A CA 1
ATOM 1334 C C . ALA A 1 174 ? 6.417 20.299 -29.014 1.00 91.25 174 ALA A C 1
ATOM 1336 O O . ALA A 1 174 ? 6.595 20.804 -30.125 1.00 91.25 174 ALA A O 1
ATOM 1337 N N . SER A 1 175 ? 5.426 19.430 -28.786 1.00 92.06 175 SER A N 1
ATOM 1338 C CA . SER A 1 175 ? 4.424 19.069 -29.790 1.00 92.06 175 SER A CA 1
ATOM 1339 C C . SER A 1 175 ? 3.639 20.295 -30.264 1.00 92.06 175 SER A C 1
ATOM 1341 O O . SER A 1 175 ? 3.209 21.130 -29.472 1.00 92.06 175 SER A O 1
ATOM 1343 N N . SER A 1 176 ? 3.400 20.376 -31.573 1.00 90.25 176 SER A N 1
ATOM 1344 C CA . SER A 1 176 ? 2.547 21.401 -32.185 1.00 90.25 176 SER A CA 1
ATOM 1345 C C . SER A 1 176 ? 1.052 21.072 -32.111 1.00 90.25 176 SER A C 1
ATOM 1347 O O . SER A 1 176 ? 0.228 21.910 -32.481 1.00 90.25 176 SER A O 1
ATOM 1349 N N . MET A 1 177 ? 0.691 19.867 -31.654 1.00 82.94 177 MET A N 1
ATOM 1350 C CA . MET A 1 177 ? -0.701 19.484 -31.421 1.00 82.94 177 MET A CA 1
ATOM 1351 C C . MET A 1 177 ? -1.132 19.845 -29.986 1.00 82.94 177 MET A C 1
ATOM 1353 O O . MET A 1 177 ? -0.460 19.402 -29.052 1.00 82.94 177 MET A O 1
ATOM 1357 N N . PRO A 1 178 ? -2.219 20.627 -29.816 1.00 71.88 178 PRO A N 1
ATOM 1358 C CA . PRO A 1 178 ? -2.739 21.070 -28.516 1.00 71.88 178 PRO A CA 1
ATOM 1359 C C . PRO A 1 178 ? -3.600 20.035 -27.769 1.00 71.88 178 PRO A C 1
ATOM 1361 O O . PRO A 1 178 ? -4.018 19.027 -28.381 1.00 71.88 178 PRO A O 1
#

Secondary structure (DSSP, 8-state):
-HHHHHHHTTTTS---SS-----------------SSB-HHHHHHHHHHHHHHHHHHHHHHHHHHHHHHHHT-PPP-------HHHHHHHH-TTTSHHHHHHHHHTSTT--HHHHHHHHHHHTTT-TTEEEPPGGG-SEEEEEETTEEEEEE-TTHHHHHT-PPPHHHHHHHHT-S--